Protein AF-A0A816D5M4-F1 (afdb_monomer_lite)

pLDDT: mean 79.9, std 9.94, range [45.81, 93.81]

Sequence (136 aa):
MKHNLTHGAAIGGGFAVNSLVGMTTLAGIVIHEIPHEMGDFAILLKSGFNRWEATKAQLITGLGGVLGAVMALYYSSSSHSTLWVLPFTSGGFLYVALVKTVPDLLKENDLSHSFRQFIGIIGGLSIIYFIVLYIG

Organism: NCBI:txid433720

Secondary structure (DSSP, 8-state):
-HHHHHHHHHHHHHHHH-HHHHHHHHHHHHHHHHHHHHHHHHHHHHTT--HHHHHHHHHHHHHHHHHHHHHHHHHHHSSS-TTTHHHHHHHHHHHHIIIIIHHHHHT---HHHHHHHHHHHHHHHHHHHHHHHHH-

Radius of gyration: 17.87 Å; chains: 1; bounding box: 37×46×39 Å

InterPro domains:
  IPR003689 Zinc/iron permease [PF02535] (3-131)

Foldseek 3Di:
DVVLLLLLLQLLLLVLVPPVRNVVSVVVCCVVVVVVLVVQLVVCVVVPDDNVRSVVVSVVSNVSSPVSNCVNNVCSPPPVDNVVSVCVSVVVVVCCCVVPVVVVLVPDPDPVVNVVVVVVVVVVVVVVVVCVVPVD

Structure (mmCIF, N/CA/C/O backbone):
data_AF-A0A816D5M4-F1
#
_entry.id   AF-A0A816D5M4-F1
#
loop_
_atom_site.group_PDB
_atom_site.id
_atom_site.type_symbol
_atom_site.label_atom_id
_atom_site.label_alt_id
_atom_site.label_comp_id
_atom_site.label_asym_id
_atom_site.label_entity_id
_atom_site.label_seq_id
_atom_site.pdbx_PDB_ins_code
_atom_site.Cartn_x
_atom_site.Cartn_y
_atom_site.Cartn_z
_atom_site.occupancy
_atom_site.B_iso_or_equiv
_atom_site.auth_seq_id
_atom_site.auth_comp_id
_atom_site.auth_asym_id
_atom_site.auth_atom_id
_atom_site.pdbx_PDB_model_num
ATOM 1 N N . MET A 1 1 ? -2.028 7.817 7.536 1.00 46.53 1 MET A N 1
ATOM 2 C CA . MET A 1 1 ? -0.842 8.585 7.049 1.00 46.53 1 MET A CA 1
ATOM 3 C C . MET A 1 1 ? 0.320 7.702 6.579 1.00 46.53 1 MET A C 1
ATOM 5 O O . MET A 1 1 ? 0.717 7.857 5.433 1.00 46.53 1 MET A O 1
ATOM 9 N N . LYS A 1 2 ? 0.888 6.788 7.393 1.00 53.91 2 LYS A N 1
ATOM 10 C CA . LYS A 1 2 ? 2.018 5.933 6.939 1.00 53.91 2 LYS A CA 1
ATOM 11 C C . LYS A 1 2 ? 1.652 4.991 5.776 1.00 53.91 2 LYS A C 1
ATOM 13 O O . LYS A 1 2 ? 2.503 4.714 4.939 1.00 53.91 2 LYS A O 1
ATOM 18 N N . HIS A 1 3 ? 0.401 4.539 5.733 1.00 70.31 3 HIS A N 1
ATOM 19 C CA . HIS A 1 3 ? -0.138 3.590 4.750 1.00 70.31 3 HIS A CA 1
ATOM 20 C C . HIS A 1 3 ? -0.395 4.256 3.391 1.00 70.31 3 HIS A C 1
ATOM 22 O O . HIS A 1 3 ? 0.094 3.742 2.395 1.00 70.31 3 HIS A O 1
ATOM 28 N N . ASN A 1 4 ? -0.999 5.455 3.338 1.00 81.69 4 ASN A N 1
ATOM 29 C CA . ASN A 1 4 ? -1.236 6.157 2.065 1.00 81.69 4 ASN A CA 1
ATOM 30 C C . ASN A 1 4 ? 0.066 6.370 1.277 1.00 81.69 4 ASN A C 1
ATOM 32 O O . ASN A 1 4 ? 0.090 6.118 0.079 1.00 81.69 4 ASN A O 1
ATOM 36 N N . LEU A 1 5 ? 1.169 6.750 1.940 1.00 82.00 5 LEU A N 1
ATOM 37 C CA . LEU A 1 5 ? 2.484 6.903 1.295 1.00 82.00 5 LEU A CA 1
ATOM 38 C C . LEU A 1 5 ? 2.985 5.592 0.669 1.00 82.00 5 LEU A C 1
ATOM 40 O O . LEU A 1 5 ? 3.461 5.585 -0.464 1.00 82.00 5 LEU A O 1
ATOM 44 N N . THR A 1 6 ? 2.875 4.479 1.397 1.00 79.94 6 THR A N 1
ATOM 45 C CA . THR A 1 6 ? 3.321 3.165 0.908 1.00 79.94 6 THR A CA 1
ATOM 46 C C . THR A 1 6 ? 2.407 2.632 -0.193 1.00 79.94 6 THR A C 1
ATOM 48 O O . THR A 1 6 ? 2.904 2.068 -1.163 1.00 79.94 6 THR A O 1
ATOM 51 N N . HIS A 1 7 ? 1.099 2.880 -0.102 1.00 85.94 7 HIS A N 1
ATOM 52 C CA . HIS A 1 7 ? 0.125 2.591 -1.155 1.00 85.94 7 HIS A CA 1
ATOM 53 C C . HIS A 1 7 ? 0.451 3.360 -2.439 1.00 85.94 7 HIS A C 1
ATOM 55 O O . HIS A 1 7 ? 0.538 2.776 -3.516 1.00 85.94 7 HIS A O 1
ATOM 61 N N . GLY A 1 8 ? 0.738 4.654 -2.311 1.00 85.88 8 GLY A N 1
ATOM 62 C CA . GLY A 1 8 ? 1.217 5.496 -3.399 1.00 85.88 8 GLY A CA 1
ATOM 63 C C . GLY A 1 8 ? 2.473 4.954 -4.070 1.00 85.88 8 GLY A C 1
ATOM 64 O O . GLY A 1 8 ? 2.508 4.779 -5.286 1.00 85.88 8 GLY A O 1
ATOM 65 N N . ALA A 1 9 ? 3.496 4.635 -3.274 1.00 85.12 9 ALA A N 1
ATOM 66 C CA . ALA A 1 9 ? 4.747 4.074 -3.777 1.00 85.12 9 ALA A CA 1
ATOM 67 C C . ALA A 1 9 ? 4.551 2.715 -4.472 1.00 85.12 9 ALA A C 1
ATOM 69 O O . ALA A 1 9 ? 5.189 2.460 -5.491 1.00 85.12 9 ALA A O 1
ATOM 70 N N . ALA A 1 10 ? 3.641 1.869 -3.977 1.00 81.62 10 ALA A N 1
ATOM 71 C CA . ALA A 1 10 ? 3.292 0.602 -4.615 1.00 81.62 10 ALA A CA 1
ATOM 72 C C . ALA A 1 10 ? 2.620 0.812 -5.982 1.00 81.62 10 ALA A C 1
ATOM 74 O O . ALA A 1 10 ? 2.989 0.148 -6.947 1.00 81.62 10 ALA A O 1
ATOM 75 N N . ILE A 1 11 ? 1.693 1.772 -6.092 1.00 87.56 11 ILE A N 1
ATOM 76 C CA . ILE A 1 11 ? 1.050 2.134 -7.365 1.00 87.56 11 ILE A CA 1
ATOM 77 C C . ILE A 1 11 ? 2.093 2.667 -8.354 1.00 87.56 11 ILE A C 1
ATOM 79 O O . ILE A 1 11 ? 2.189 2.169 -9.475 1.00 87.56 11 ILE A O 1
ATOM 83 N N . GLY A 1 12 ? 2.906 3.643 -7.937 1.00 83.19 12 GLY A N 1
ATOM 84 C CA . GLY A 1 12 ? 3.953 4.225 -8.781 1.00 83.19 12 GLY A CA 1
ATOM 85 C C . GLY A 1 12 ? 5.008 3.199 -9.205 1.00 83.19 12 GLY A C 1
ATOM 86 O O . GLY A 1 12 ? 5.394 3.161 -10.369 1.00 83.19 12 GLY A O 1
ATOM 87 N N . GLY A 1 13 ? 5.406 2.304 -8.298 1.00 79.88 13 GLY A N 1
ATOM 88 C CA . GLY A 1 13 ? 6.288 1.177 -8.597 1.00 79.88 13 GLY A CA 1
ATOM 89 C C . GLY A 1 13 ? 5.658 0.171 -9.564 1.00 79.88 13 GLY A C 1
ATOM 90 O O . GLY A 1 13 ? 6.337 -0.322 -10.456 1.00 79.88 13 GLY A O 1
ATOM 91 N N . GLY A 1 14 ? 4.354 -0.092 -9.449 1.00 77.88 14 GLY A N 1
ATOM 92 C CA . GLY A 1 14 ? 3.629 -0.944 -10.390 1.00 77.88 14 GLY A CA 1
ATOM 93 C C . GLY A 1 14 ? 3.623 -0.368 -11.807 1.00 77.88 14 GLY A C 1
ATOM 94 O O . GLY A 1 14 ? 3.953 -1.080 -12.752 1.00 77.88 14 GLY A O 1
ATOM 95 N N . PHE A 1 15 ? 3.331 0.929 -11.952 1.00 79.88 15 PHE A N 1
ATOM 96 C CA . PHE A 1 15 ? 3.371 1.623 -13.248 1.00 79.88 15 PHE A CA 1
ATOM 97 C C . PHE A 1 15 ? 4.786 1.758 -13.825 1.00 79.88 15 PHE A C 1
ATOM 99 O O . PHE A 1 15 ? 4.935 1.769 -15.045 1.00 79.88 15 PHE A O 1
ATOM 106 N N . ALA A 1 16 ? 5.810 1.819 -12.972 1.00 75.94 16 ALA A N 1
ATOM 107 C CA . ALA A 1 16 ? 7.211 1.758 -13.378 1.00 75.94 16 ALA A CA 1
ATOM 108 C C . ALA A 1 16 ? 7.615 0.390 -13.962 1.00 75.94 16 ALA A C 1
ATOM 110 O O . ALA A 1 16 ? 8.532 0.322 -14.776 1.00 75.94 16 ALA A O 1
ATOM 111 N N . VAL A 1 17 ? 6.939 -0.696 -13.565 1.00 68.88 17 VAL A N 1
ATOM 112 C CA . VAL A 1 17 ? 7.169 -2.043 -14.112 1.00 68.88 17 VAL A CA 1
ATOM 113 C C . VAL A 1 17 ? 6.420 -2.227 -15.430 1.00 68.88 17 VAL A C 1
ATOM 115 O O . VAL A 1 17 ? 7.046 -2.464 -16.459 1.00 68.88 17 VAL A O 1
ATOM 118 N N . ASN A 1 18 ? 5.085 -2.134 -15.412 1.00 65.06 18 ASN A N 1
ATOM 119 C CA . ASN A 1 18 ? 4.249 -2.079 -16.614 1.00 65.06 18 ASN A CA 1
ATOM 120 C C . ASN A 1 18 ? 2.831 -1.574 -16.278 1.00 65.06 18 ASN A C 1
ATOM 122 O O . ASN A 1 18 ? 2.383 -1.601 -15.129 1.00 65.06 18 ASN A O 1
ATOM 126 N N . SER A 1 19 ? 2.079 -1.149 -17.297 1.00 75.38 19 SER A N 1
ATOM 127 C CA . SER A 1 19 ? 0.736 -0.587 -17.104 1.00 75.38 19 SER A CA 1
ATOM 128 C C . SER A 1 19 ? -0.272 -1.572 -16.505 1.00 75.38 19 SER A C 1
ATOM 130 O O . SER A 1 19 ? -1.173 -1.139 -15.792 1.00 75.38 19 SER A O 1
ATOM 132 N N . LEU A 1 20 ? -0.130 -2.878 -16.756 1.00 72.38 20 LEU A N 1
ATOM 133 C CA . LEU A 1 20 ? -1.035 -3.896 -16.221 1.00 72.38 20 LEU A CA 1
ATOM 134 C C . LEU A 1 20 ? -0.855 -4.053 -14.704 1.00 72.38 20 LEU A C 1
ATOM 136 O O . LEU A 1 20 ? -1.837 -4.007 -13.972 1.00 72.38 20 LEU A O 1
ATOM 140 N N . VAL A 1 21 ? 0.390 -4.162 -14.231 1.00 71.50 21 VAL A N 1
ATOM 141 C CA . VAL A 1 21 ? 0.760 -4.268 -12.810 1.00 71.50 21 VAL A CA 1
ATOM 142 C C . VAL A 1 21 ? 0.406 -2.984 -12.062 1.00 71.50 21 VAL A C 1
ATOM 144 O O . VAL A 1 21 ? -0.120 -3.042 -10.950 1.00 71.50 21 VAL A O 1
ATOM 147 N N . GLY A 1 22 ? 0.635 -1.818 -12.671 1.00 80.19 22 GLY A N 1
ATOM 148 C CA . GLY A 1 22 ? 0.187 -0.537 -12.121 1.00 80.19 22 GLY A CA 1
ATOM 149 C C . GLY A 1 22 ? -1.331 -0.485 -11.934 1.00 80.19 22 GLY A C 1
ATOM 150 O O . GLY A 1 22 ? -1.810 -0.137 -10.853 1.00 80.19 22 GLY A O 1
ATOM 151 N N . MET A 1 23 ? -2.094 -0.902 -12.950 1.00 82.38 23 MET A N 1
ATOM 152 C CA . MET A 1 23 ? -3.558 -0.874 -12.916 1.00 82.38 23 MET A CA 1
ATOM 153 C C . MET A 1 23 ? -4.149 -1.878 -11.918 1.00 82.38 23 MET A C 1
ATOM 155 O O . MET A 1 23 ? -5.082 -1.539 -11.190 1.00 82.38 23 MET A O 1
ATOM 159 N N . THR A 1 24 ? -3.608 -3.098 -11.839 1.00 75.50 24 THR A N 1
ATOM 160 C CA . THR A 1 24 ? -4.071 -4.102 -10.867 1.00 75.50 24 THR A CA 1
ATOM 161 C C . THR A 1 24 ? -3.743 -3.689 -9.433 1.00 75.50 24 THR A C 1
ATOM 163 O O . THR A 1 24 ? -4.586 -3.845 -8.551 1.00 75.50 24 THR A O 1
ATOM 166 N N . THR A 1 25 ? -2.564 -3.102 -9.200 1.00 81.25 25 THR A N 1
ATOM 167 C CA . THR A 1 25 ? -2.154 -2.587 -7.882 1.00 81.25 25 THR A CA 1
ATOM 168 C C . THR A 1 25 ? -3.035 -1.417 -7.446 1.00 81.25 25 THR A C 1
ATOM 170 O O . THR A 1 25 ? -3.513 -1.399 -6.313 1.00 81.25 25 THR A O 1
ATOM 173 N N . LEU A 1 26 ? -3.316 -0.476 -8.356 1.00 87.00 26 LEU A N 1
ATOM 174 C CA . LEU A 1 26 ? -4.260 0.619 -8.128 1.00 87.00 26 LEU A CA 1
ATOM 175 C C . LEU A 1 26 ? -5.643 0.082 -7.747 1.00 87.00 26 LEU A C 1
ATOM 177 O O . LEU A 1 26 ? -6.187 0.480 -6.721 1.00 87.00 26 LEU A O 1
ATOM 181 N N . ALA A 1 27 ? -6.195 -0.839 -8.541 1.00 84.69 27 ALA A N 1
ATOM 182 C CA . ALA A 1 27 ? -7.515 -1.406 -8.287 1.00 84.69 27 ALA A CA 1
ATOM 183 C C . ALA A 1 27 ? -7.576 -2.126 -6.931 1.00 84.69 27 ALA A C 1
ATOM 185 O O . ALA A 1 27 ? -8.499 -1.896 -6.151 1.00 84.69 27 ALA A O 1
ATOM 186 N N . GLY A 1 28 ? -6.572 -2.952 -6.623 1.00 83.94 28 GLY A N 1
ATOM 187 C CA . GLY A 1 28 ? -6.499 -3.688 -5.363 1.00 83.94 28 GLY A CA 1
ATOM 188 C C . GLY A 1 28 ? -6.444 -2.774 -4.139 1.00 83.94 28 GLY A C 1
ATOM 189 O O . GLY A 1 28 ? -7.125 -3.046 -3.151 1.00 83.94 28 GLY A O 1
ATOM 190 N N . ILE A 1 29 ? -5.683 -1.679 -4.219 1.00 86.88 29 ILE A N 1
ATOM 191 C CA . ILE A 1 29 ? -5.580 -0.681 -3.148 1.00 86.88 29 ILE A CA 1
ATOM 192 C C . ILE A 1 29 ? -6.880 0.106 -3.008 1.00 86.88 29 ILE A C 1
ATOM 194 O O . ILE A 1 29 ? -7.424 0.189 -1.913 1.00 86.88 29 ILE A O 1
ATOM 198 N N . VAL A 1 30 ? -7.434 0.625 -4.106 1.00 87.69 30 VAL A N 1
ATOM 199 C CA . VAL A 1 30 ? -8.684 1.405 -4.085 1.00 87.69 30 VAL A CA 1
ATOM 200 C C . VAL A 1 30 ? -9.823 0.622 -3.424 1.00 87.69 30 VAL A C 1
ATOM 202 O O . VAL A 1 30 ? -10.569 1.184 -2.623 1.00 87.69 30 VAL A O 1
ATOM 205 N N . ILE A 1 31 ? -9.931 -0.680 -3.705 1.00 87.56 31 ILE A N 1
ATOM 206 C CA . ILE A 1 31 ? -10.992 -1.537 -3.156 1.00 87.56 31 ILE A CA 1
ATOM 207 C C . ILE A 1 31 ? -10.948 -1.621 -1.625 1.00 87.56 31 ILE A C 1
ATOM 209 O O . ILE A 1 31 ? -12.008 -1.621 -1.001 1.00 87.56 31 ILE A O 1
ATOM 213 N N . HIS A 1 32 ? -9.767 -1.697 -1.007 1.00 84.94 32 HIS A N 1
ATOM 214 C CA . HIS A 1 32 ? -9.666 -1.792 0.454 1.00 84.94 32 HIS A CA 1
ATOM 215 C C . HIS A 1 32 ? -9.452 -0.443 1.149 1.00 84.94 32 HIS A C 1
ATOM 217 O O . HIS A 1 32 ? -9.753 -0.327 2.337 1.00 84.94 32 HIS A O 1
ATOM 223 N N . GLU A 1 33 ? -8.997 0.579 0.424 1.00 83.44 33 GLU A N 1
ATOM 224 C CA . GLU A 1 33 ? -8.747 1.912 0.974 1.00 83.44 33 GLU A CA 1
ATOM 225 C C . GLU A 1 33 ? -10.032 2.749 1.054 1.00 83.44 33 GLU A C 1
ATOM 227 O O . GLU A 1 33 ? -10.222 3.455 2.039 1.00 83.44 33 GLU A O 1
ATOM 232 N N . ILE A 1 34 ? -10.969 2.618 0.097 1.00 85.06 34 ILE A N 1
ATOM 233 C CA . ILE A 1 34 ? -12.266 3.324 0.161 1.00 85.06 34 ILE A CA 1
ATOM 2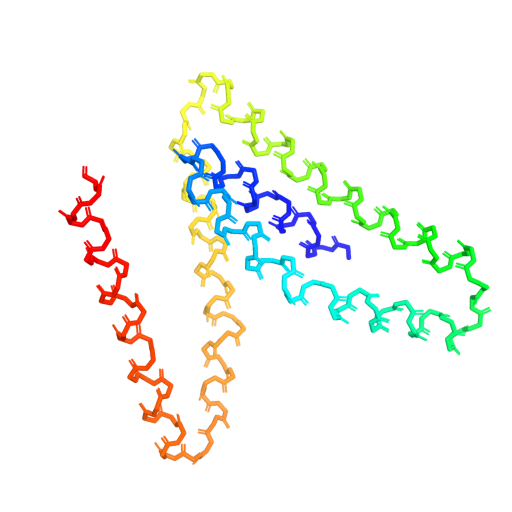34 C C . ILE A 1 34 ? -13.020 2.999 1.469 1.00 85.06 34 ILE A C 1
ATOM 236 O O . ILE A 1 34 ? -13.406 3.934 2.174 1.00 85.06 34 ILE A O 1
ATOM 240 N N . PRO A 1 35 ? -13.223 1.719 1.855 1.00 85.56 35 PRO A N 1
ATOM 241 C CA . PRO A 1 35 ? -13.868 1.386 3.123 1.00 85.56 35 PRO A CA 1
ATOM 242 C C . PRO A 1 35 ? -13.090 1.905 4.336 1.00 85.56 35 PRO A C 1
ATOM 244 O O . PRO A 1 35 ? -13.701 2.373 5.299 1.00 85.56 35 PRO A O 1
ATOM 247 N N . HIS A 1 36 ? -11.755 1.836 4.287 1.00 85.88 36 HIS A N 1
ATOM 248 C CA . HIS A 1 36 ? -10.894 2.279 5.381 1.00 85.88 36 HIS A CA 1
ATOM 249 C C . HIS A 1 36 ? -11.002 3.794 5.598 1.00 85.88 36 HIS A C 1
ATOM 251 O O . HIS A 1 36 ? -11.238 4.241 6.719 1.00 85.88 36 HIS A O 1
ATOM 257 N N . GLU A 1 37 ? -10.919 4.594 4.532 1.00 84.25 37 GLU A N 1
ATOM 258 C CA . GLU A 1 37 ? -11.020 6.053 4.614 1.00 84.25 37 GLU A CA 1
ATOM 259 C C . GLU A 1 37 ? -12.428 6.522 4.994 1.00 84.25 37 GLU A C 1
ATOM 261 O O . GLU A 1 37 ? -12.563 7.496 5.736 1.00 84.25 37 GLU A O 1
ATOM 266 N N . MET A 1 38 ? -13.482 5.818 4.563 1.00 85.56 38 MET A N 1
ATOM 267 C CA . MET A 1 38 ? -14.843 6.092 5.042 1.00 85.56 38 MET A CA 1
ATOM 268 C C . MET A 1 38 ? -15.000 5.792 6.540 1.00 85.56 38 MET A C 1
ATOM 270 O O . MET A 1 38 ? -15.686 6.537 7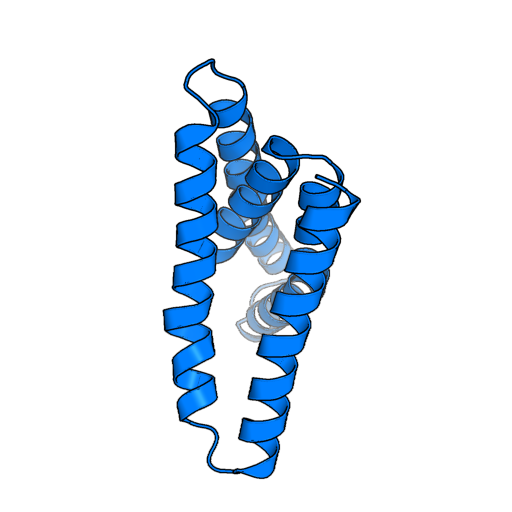.244 1.00 85.56 38 MET A O 1
ATOM 274 N N . GLY A 1 39 ? -14.350 4.738 7.041 1.00 87.94 39 GLY A N 1
ATOM 275 C CA . GLY A 1 39 ? -14.295 4.417 8.468 1.00 87.94 39 GLY A CA 1
ATOM 276 C C . GLY A 1 39 ? -13.575 5.495 9.279 1.00 87.94 39 GLY A C 1
ATOM 277 O O . GLY A 1 39 ? -14.116 5.989 10.269 1.00 87.94 39 GLY A O 1
ATOM 278 N N . ASP A 1 40 ? -12.403 5.928 8.820 1.00 86.81 40 ASP A N 1
ATOM 279 C CA . ASP A 1 40 ? -11.625 6.998 9.451 1.00 86.81 40 ASP A CA 1
ATOM 280 C C . ASP A 1 40 ? -12.383 8.335 9.450 1.00 86.81 40 ASP A C 1
ATOM 282 O O . ASP A 1 40 ? -12.425 9.036 10.463 1.00 86.81 40 ASP A O 1
ATOM 286 N N . PHE A 1 41 ? -13.064 8.665 8.350 1.00 87.31 41 PHE A N 1
ATOM 287 C CA . PHE A 1 41 ? -13.921 9.846 8.266 1.00 87.31 41 PHE A CA 1
ATOM 288 C C . PHE A 1 41 ? -15.067 9.795 9.288 1.00 87.31 41 PHE A C 1
ATOM 290 O O . PHE A 1 41 ? -15.354 10.790 9.959 1.00 87.31 41 PHE A O 1
ATOM 297 N N . ALA A 1 42 ? -15.698 8.629 9.465 1.00 87.94 42 ALA A N 1
ATOM 298 C CA . ALA A 1 42 ? -16.738 8.433 10.472 1.00 87.94 42 ALA A CA 1
ATOM 299 C C . ALA A 1 42 ? -16.195 8.555 11.908 1.00 87.94 42 ALA A C 1
ATOM 301 O O . ALA A 1 42 ? -16.866 9.127 12.772 1.00 87.94 42 ALA A O 1
ATOM 302 N N . ILE A 1 43 ? -14.975 8.072 12.167 1.00 89.94 43 ILE A N 1
ATOM 303 C CA . ILE A 1 43 ? -14.292 8.235 13.458 1.00 89.94 43 ILE A CA 1
ATOM 304 C C . ILE A 1 43 ? -14.013 9.717 13.732 1.00 89.94 43 ILE A C 1
ATOM 306 O O . ILE A 1 43 ? -14.312 10.190 14.830 1.00 89.94 43 ILE A O 1
ATOM 310 N N . LEU A 1 44 ? -13.521 10.466 12.739 1.00 87.38 44 LEU A N 1
ATOM 311 C CA . LEU A 1 44 ? -13.245 11.900 12.867 1.00 87.38 44 LEU A CA 1
ATOM 312 C C . LEU A 1 44 ? -14.513 12.686 13.217 1.00 87.38 44 LEU A C 1
ATOM 314 O O . LEU A 1 44 ? -14.519 13.443 14.191 1.00 87.38 44 LEU A O 1
ATOM 318 N N . LEU A 1 45 ? -15.619 12.430 12.512 1.00 90.44 45 LEU A N 1
ATOM 319 C CA . LEU A 1 45 ? -16.917 13.027 12.841 1.00 90.44 45 LEU A CA 1
ATOM 320 C C . LEU A 1 45 ? -17.366 12.686 14.269 1.00 90.44 45 LEU A C 1
ATOM 322 O O . LEU A 1 45 ? -17.842 13.558 14.996 1.00 90.44 45 LEU A O 1
ATOM 326 N N . LYS A 1 46 ? -17.185 11.431 14.699 1.00 89.56 46 LYS A N 1
ATOM 327 C CA . LYS A 1 46 ? -17.544 10.987 16.055 1.00 89.56 46 LYS A CA 1
ATOM 328 C C . LYS A 1 46 ? -16.653 11.610 17.136 1.00 89.56 46 LYS A C 1
ATOM 330 O O . LYS A 1 46 ? -17.109 11.794 18.260 1.00 89.56 46 LYS A O 1
ATOM 335 N N . SER A 1 47 ? -15.413 11.959 16.802 1.00 87.12 47 SER A N 1
ATOM 336 C CA . SER A 1 47 ? -14.467 12.641 17.696 1.00 87.12 47 SER A CA 1
ATOM 337 C C . SER A 1 47 ? -14.681 14.158 17.812 1.00 87.12 47 SER A C 1
ATOM 339 O O . SER A 1 47 ? -13.923 14.825 18.509 1.00 87.12 47 SER A O 1
ATOM 341 N N . GLY A 1 48 ? -15.726 14.701 17.176 1.00 88.69 48 GLY A N 1
ATOM 342 C CA . GLY A 1 48 ? -16.123 16.106 17.300 1.00 88.69 48 GLY A CA 1
ATOM 343 C C . GLY A 1 48 ? -15.630 17.018 16.175 1.00 88.69 48 GLY A C 1
ATOM 344 O O . GLY A 1 48 ? -15.876 18.220 16.233 1.00 88.69 48 GLY A O 1
ATOM 345 N N . PHE A 1 49 ? -14.976 16.472 15.144 1.00 89.25 49 PHE A N 1
ATOM 346 C CA . PHE A 1 49 ? -14.581 17.243 13.965 1.00 89.25 49 PHE A CA 1
ATOM 347 C C . PHE A 1 49 ? -15.811 17.562 13.113 1.00 89.25 49 PHE A C 1
ATOM 349 O O . PHE A 1 49 ? -16.701 16.726 12.928 1.00 89.25 49 PHE A O 1
ATOM 356 N N . ASN A 1 50 ? -15.849 18.758 12.529 1.00 90.31 50 ASN A N 1
ATOM 357 C CA . ASN A 1 50 ? -16.858 19.079 11.529 1.00 90.31 50 ASN A CA 1
ATOM 358 C C . ASN A 1 50 ? -16.533 18.399 10.180 1.00 90.31 50 ASN A C 1
ATOM 360 O O . ASN A 1 50 ? -15.410 17.960 9.920 1.00 90.31 50 ASN A O 1
ATOM 364 N N . ARG A 1 51 ? -17.525 18.318 9.282 1.00 87.88 51 ARG A N 1
ATOM 365 C CA . ARG A 1 51 ? -17.386 17.629 7.980 1.00 87.88 51 ARG A CA 1
ATOM 366 C C . ARG A 1 51 ? -16.220 18.159 7.141 1.00 87.88 51 ARG A C 1
ATOM 368 O O . ARG A 1 51 ? -15.578 17.389 6.431 1.00 87.88 51 ARG A O 1
ATOM 375 N N . TRP A 1 52 ? -15.927 19.454 7.229 1.00 90.75 52 TRP A N 1
ATOM 376 C CA . TRP A 1 52 ? -14.847 20.085 6.475 1.00 90.75 52 TRP A CA 1
ATOM 377 C C . TRP A 1 52 ? -13.470 19.793 7.068 1.00 90.75 52 TRP A C 1
ATOM 379 O O . TRP A 1 52 ? -12.526 19.571 6.317 1.00 90.75 52 TRP A O 1
ATOM 389 N N . GLU A 1 53 ? -13.349 19.755 8.392 1.00 88.81 53 GLU A N 1
ATOM 390 C CA . GLU A 1 53 ? -12.114 19.394 9.092 1.00 88.81 53 GLU A CA 1
ATOM 391 C C . GLU A 1 53 ? -11.755 17.929 8.852 1.00 88.81 53 GLU A C 1
ATOM 393 O O . GLU A 1 53 ? -10.614 17.635 8.502 1.00 88.81 53 GLU A O 1
ATOM 398 N N . ALA A 1 54 ? -12.739 17.028 8.939 1.00 86.12 54 ALA A N 1
ATOM 399 C CA . ALA A 1 54 ? -12.548 15.613 8.636 1.00 86.12 54 ALA A CA 1
ATOM 400 C C . ALA A 1 54 ? -12.135 15.399 7.168 1.00 86.12 54 ALA A C 1
ATOM 402 O O . ALA A 1 54 ? -11.198 14.657 6.884 1.00 86.12 54 ALA A O 1
ATOM 403 N N . THR A 1 55 ? -12.765 16.119 6.231 1.00 86.12 55 THR A N 1
ATOM 404 C CA . THR A 1 55 ? -12.410 16.044 4.802 1.00 86.12 55 THR A CA 1
ATOM 405 C C . THR A 1 55 ? -10.994 16.566 4.545 1.00 86.12 55 THR A C 1
ATOM 407 O O . THR A 1 55 ? -10.236 15.957 3.794 1.00 86.12 55 THR A O 1
ATOM 410 N N . LYS A 1 56 ? -10.603 17.679 5.181 1.00 87.31 56 LYS A N 1
ATOM 411 C CA . LYS A 1 56 ? -9.247 18.238 5.062 1.00 87.31 56 LYS A CA 1
ATOM 412 C C . LYS A 1 56 ? -8.190 17.294 5.629 1.00 87.31 56 LYS A C 1
ATOM 414 O O . LYS A 1 56 ? -7.146 17.131 5.003 1.00 87.31 56 LYS A O 1
ATOM 419 N N . ALA A 1 57 ? -8.457 16.669 6.775 1.00 84.75 57 ALA A N 1
ATOM 420 C CA . ALA A 1 57 ? -7.557 15.685 7.368 1.00 84.75 57 ALA A CA 1
ATOM 421 C C . ALA A 1 57 ? -7.307 14.511 6.405 1.00 84.75 57 ALA A C 1
ATOM 423 O O . ALA A 1 57 ? -6.151 14.165 6.158 1.00 84.75 57 ALA A O 1
ATOM 424 N N . GLN A 1 58 ? -8.368 13.999 5.776 1.00 85.94 58 GLN A N 1
ATOM 425 C CA . GLN A 1 58 ? -8.276 12.897 4.815 1.00 85.94 58 GLN A CA 1
ATOM 426 C C . GLN A 1 58 ? -7.590 13.288 3.500 1.00 85.94 58 GLN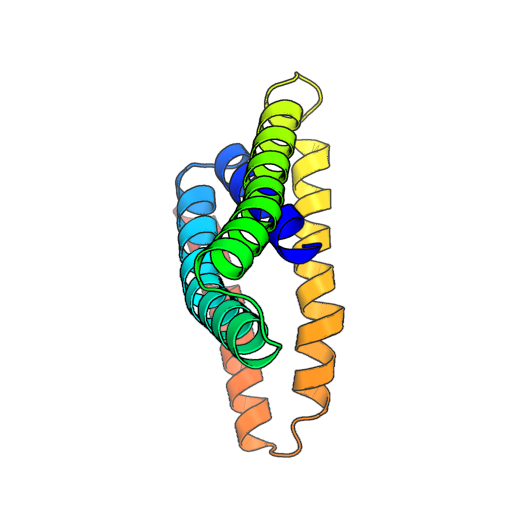 A C 1
ATOM 428 O O . GLN A 1 58 ? -6.803 12.523 2.944 1.00 85.94 58 GLN A O 1
ATOM 433 N N . LEU A 1 59 ? -7.799 14.518 3.029 1.00 84.25 59 LEU A N 1
ATOM 434 C CA . LEU A 1 59 ? -7.068 15.065 1.884 1.00 84.25 59 LEU A CA 1
ATOM 435 C C . LEU A 1 59 ? -5.563 15.166 2.156 1.00 84.25 59 LEU A C 1
ATOM 437 O O . LEU A 1 59 ? -4.761 14.780 1.308 1.00 84.25 59 LEU A O 1
ATOM 441 N N . ILE A 1 60 ? -5.166 15.642 3.340 1.00 85.69 60 ILE A N 1
ATOM 442 C CA . ILE A 1 60 ? -3.751 15.747 3.726 1.00 85.69 60 ILE A CA 1
ATOM 443 C C . ILE A 1 60 ? -3.097 14.362 3.766 1.00 85.69 60 ILE A C 1
ATOM 445 O O . ILE A 1 60 ? -1.962 14.204 3.314 1.00 85.69 60 ILE A O 1
ATOM 449 N N . THR A 1 61 ? -3.801 13.336 4.251 1.00 81.44 61 THR A N 1
ATOM 450 C CA . THR A 1 61 ? -3.278 11.964 4.218 1.00 81.44 61 THR A CA 1
ATOM 451 C C . THR A 1 61 ? -3.220 11.395 2.802 1.00 81.44 61 THR A C 1
ATOM 453 O O . THR A 1 61 ? -2.233 10.737 2.467 1.00 81.44 61 THR A O 1
ATOM 456 N N . GLY A 1 62 ? -4.202 11.706 1.950 1.00 80.12 62 GLY A N 1
ATOM 457 C CA . GLY A 1 62 ? -4.232 11.323 0.535 1.00 80.12 62 GLY A CA 1
ATOM 458 C C . GLY A 1 62 ? -3.072 11.908 -0.280 1.00 80.12 62 GLY A C 1
ATOM 459 O O . GLY A 1 62 ? -2.482 11.207 -1.105 1.00 80.12 62 GLY A O 1
ATOM 460 N N . LEU A 1 63 ? -2.648 13.144 0.016 1.00 85.25 63 LEU A N 1
ATOM 461 C CA . LEU A 1 63 ? -1.453 13.755 -0.586 1.00 85.25 63 LEU A CA 1
ATOM 462 C C . LEU A 1 63 ? -0.180 12.941 -0.321 1.00 85.25 63 LEU A C 1
ATOM 464 O O . LEU A 1 63 ? 0.700 12.887 -1.178 1.00 85.25 63 LEU A O 1
ATOM 468 N N . GLY A 1 64 ? -0.099 12.255 0.823 1.00 84.00 64 GLY A N 1
ATOM 469 C CA . GLY A 1 64 ? 0.985 11.317 1.107 1.00 84.00 64 GLY A CA 1
ATOM 470 C C . GLY A 1 64 ? 1.073 10.196 0.068 1.00 84.00 64 GLY A C 1
ATOM 471 O O . GLY A 1 64 ? 2.170 9.846 -0.358 1.00 84.00 64 GLY A O 1
ATOM 472 N N . GLY A 1 65 ? -0.062 9.679 -0.408 1.00 84.19 65 GLY A N 1
ATOM 473 C CA . GLY A 1 65 ? -0.083 8.672 -1.471 1.00 84.19 65 GLY A CA 1
ATOM 474 C C . GLY A 1 65 ? 0.316 9.218 -2.835 1.00 84.19 65 GLY A C 1
ATOM 475 O O . GLY A 1 65 ? 1.099 8.590 -3.543 1.00 84.19 65 GLY A O 1
ATOM 476 N N . VAL A 1 66 ? -0.111 10.432 -3.177 1.00 85.62 66 VAL A N 1
ATOM 477 C CA . VAL A 1 66 ? 0.347 11.086 -4.413 1.00 85.62 66 VAL A CA 1
ATOM 478 C C . VAL A 1 66 ? 1.866 11.286 -4.386 1.00 85.62 66 VAL A C 1
ATOM 480 O O . VAL A 1 66 ? 2.548 10.941 -5.349 1.00 85.62 66 VAL A O 1
ATOM 483 N N . LEU A 1 67 ? 2.415 11.761 -3.264 1.00 86.44 67 LEU A N 1
ATOM 484 C CA . LEU A 1 67 ? 3.860 11.919 -3.082 1.00 86.44 67 LEU A CA 1
ATOM 485 C C . LEU A 1 67 ? 4.607 10.586 -3.200 1.00 86.44 67 LEU A C 1
ATOM 487 O O . LEU A 1 67 ? 5.614 10.522 -3.900 1.00 86.44 67 LEU A O 1
ATOM 491 N N . GLY A 1 68 ? 4.103 9.515 -2.582 1.00 83.75 68 GLY A N 1
ATOM 492 C CA . GLY A 1 68 ? 4.692 8.179 -2.702 1.00 83.75 68 GLY A CA 1
ATOM 493 C C . GLY A 1 68 ? 4.751 7.685 -4.152 1.00 83.75 68 GLY A C 1
ATOM 494 O O . GLY A 1 68 ? 5.786 7.180 -4.587 1.00 83.75 68 GLY A O 1
ATOM 495 N N . ALA A 1 69 ? 3.676 7.887 -4.923 1.00 84.06 69 ALA A N 1
ATOM 496 C CA . ALA A 1 69 ? 3.610 7.492 -6.331 1.00 84.06 69 ALA A CA 1
ATOM 497 C C . ALA A 1 69 ? 4.569 8.304 -7.210 1.00 84.06 69 ALA A C 1
ATOM 499 O O . ALA A 1 69 ? 5.298 7.735 -8.023 1.00 84.06 69 ALA A O 1
ATOM 500 N N . VAL A 1 70 ? 4.611 9.626 -7.012 1.00 85.75 70 VAL A N 1
ATOM 501 C CA . VAL A 1 70 ? 5.520 10.525 -7.735 1.00 85.75 70 VAL A CA 1
ATOM 502 C C . VAL A 1 70 ? 6.975 10.188 -7.426 1.00 85.75 70 VAL A C 1
ATOM 504 O O . VAL A 1 70 ? 7.774 10.103 -8.352 1.00 85.75 70 VAL A O 1
ATOM 507 N N . MET A 1 71 ? 7.324 9.938 -6.159 1.00 83.25 71 MET A N 1
ATOM 508 C CA . MET A 1 71 ? 8.679 9.518 -5.795 1.00 83.25 71 MET A CA 1
ATOM 509 C C . MET A 1 71 ? 9.050 8.205 -6.492 1.00 83.25 71 MET A C 1
ATOM 511 O O . MET A 1 71 ? 10.104 8.136 -7.118 1.00 83.25 71 MET A O 1
ATOM 515 N N . ALA A 1 72 ? 8.181 7.191 -6.462 1.00 80.94 72 ALA A N 1
ATOM 516 C CA . ALA A 1 72 ? 8.449 5.908 -7.114 1.00 80.94 72 ALA A CA 1
ATOM 517 C C . ALA A 1 72 ? 8.668 6.042 -8.636 1.00 80.94 72 ALA A C 1
ATOM 519 O O . ALA A 1 72 ? 9.613 5.467 -9.177 1.00 80.94 72 ALA A O 1
ATOM 520 N N . LEU A 1 73 ? 7.851 6.850 -9.321 1.00 77.69 73 LEU A N 1
ATOM 521 C CA . LEU A 1 73 ? 7.988 7.108 -10.760 1.00 77.69 73 LEU A CA 1
ATOM 522 C C . LEU A 1 73 ? 9.222 7.956 -11.099 1.00 77.69 73 LEU A C 1
ATOM 524 O O . LEU A 1 73 ? 9.892 7.702 -12.102 1.00 77.69 73 LEU A O 1
ATOM 528 N N . TYR A 1 74 ? 9.543 8.942 -10.259 1.00 78.94 74 TYR A N 1
ATOM 529 C CA . TYR A 1 74 ? 10.718 9.795 -10.424 1.00 78.94 74 TYR A CA 1
ATOM 530 C C . TYR A 1 74 ? 12.013 8.986 -10.299 1.00 78.94 74 TYR A C 1
ATOM 532 O O . TYR A 1 74 ? 12.859 9.042 -11.192 1.00 78.94 74 TYR A O 1
ATOM 540 N N . TYR A 1 75 ? 12.131 8.165 -9.249 1.00 71.00 75 TYR A N 1
ATOM 541 C CA . TYR A 1 75 ? 13.277 7.270 -9.070 1.00 71.00 75 TYR A CA 1
ATOM 542 C C . TYR A 1 75 ? 13.376 6.218 -10.179 1.00 71.00 75 TYR A C 1
ATOM 544 O O . TYR A 1 75 ? 14.482 5.863 -10.568 1.00 71.00 75 TYR A O 1
ATOM 552 N N . SER A 1 76 ? 12.248 5.774 -10.741 1.00 65.25 76 SER A N 1
ATOM 553 C CA . SER A 1 76 ? 12.246 4.871 -11.896 1.00 65.25 76 SER A CA 1
ATOM 554 C C . SER A 1 76 ? 12.658 5.535 -13.218 1.00 65.25 76 SER A C 1
ATOM 556 O O . SER A 1 76 ? 13.127 4.832 -14.109 1.00 65.25 76 SER A O 1
ATOM 558 N N . SER A 1 77 ? 12.440 6.845 -13.387 1.00 62.84 77 SER A N 1
ATOM 559 C CA . SER A 1 77 ? 12.723 7.567 -14.643 1.00 62.84 77 SER A CA 1
ATOM 560 C C . SER A 1 77 ? 14.140 8.132 -14.702 1.00 62.84 77 SER A C 1
ATOM 562 O O . SER A 1 77 ? 14.707 8.281 -15.783 1.00 62.84 77 SER A O 1
ATOM 564 N N . SER A 1 78 ? 14.733 8.455 -13.551 1.00 57.88 78 SER A N 1
ATOM 565 C CA . SER A 1 78 ? 16.161 8.750 -13.477 1.00 57.88 78 SER A CA 1
ATOM 566 C C . SER A 1 78 ? 16.929 7.466 -13.767 1.00 57.88 78 SER A C 1
ATOM 568 O O . SER A 1 78 ? 16.657 6.458 -13.129 1.00 57.88 78 SER A O 1
ATOM 570 N N . SER A 1 79 ? 17.898 7.491 -14.682 1.00 53.81 79 SER A N 1
ATOM 571 C CA . SER A 1 79 ? 18.693 6.350 -15.181 1.00 53.81 79 SER A CA 1
ATOM 572 C C . SER A 1 79 ? 19.430 5.501 -14.118 1.00 53.81 79 SER A C 1
ATOM 574 O O . SER A 1 79 ? 20.207 4.611 -14.456 1.00 53.81 79 SER A O 1
ATOM 576 N N . HIS A 1 80 ? 19.174 5.739 -12.832 1.00 50.09 80 HIS A N 1
ATOM 577 C CA . HIS A 1 80 ? 19.443 4.859 -11.703 1.00 50.09 80 HIS A CA 1
ATOM 578 C C . HIS A 1 80 ? 18.398 3.744 -11.640 1.00 50.09 80 HIS A C 1
ATOM 580 O O . HIS A 1 80 ? 17.564 3.695 -10.747 1.00 50.09 80 HIS A O 1
ATOM 586 N N . SER A 1 81 ? 18.499 2.854 -12.623 1.00 51.56 81 SER A N 1
ATOM 587 C CA . SER A 1 81 ? 18.105 1.453 -12.580 1.00 51.56 81 SER A CA 1
ATOM 588 C C . SER A 1 81 ? 16.873 1.112 -11.723 1.00 51.56 81 SER A C 1
ATOM 590 O O . SER A 1 81 ? 16.928 1.029 -10.493 1.00 51.56 81 SER A O 1
ATOM 592 N N . THR A 1 82 ? 15.798 0.728 -12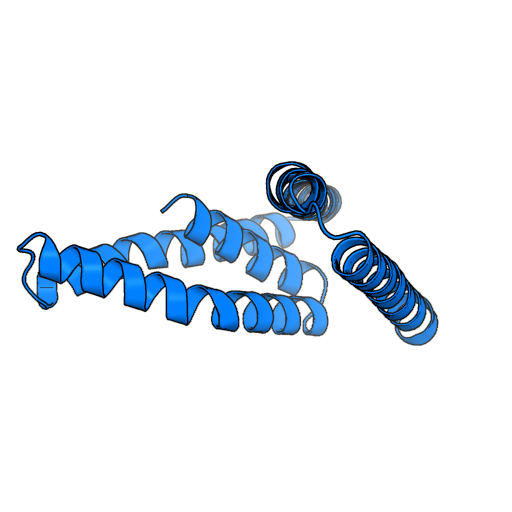.409 1.00 53.53 82 THR A N 1
ATOM 593 C CA . THR A 1 82 ? 14.631 -0.029 -11.914 1.00 53.53 82 THR A CA 1
ATOM 594 C C . THR A 1 82 ? 14.987 -1.173 -10.938 1.00 53.53 82 THR A C 1
ATOM 596 O O . THR A 1 82 ? 14.126 -1.636 -10.190 1.00 53.53 82 THR A O 1
ATOM 599 N N . LEU A 1 83 ? 16.265 -1.579 -10.890 1.00 56.84 83 LEU A N 1
ATOM 600 C CA . LEU A 1 83 ? 16.897 -2.477 -9.923 1.00 56.84 83 LEU A CA 1
ATOM 601 C C . LEU A 1 83 ? 16.696 -2.140 -8.440 1.00 56.84 83 LEU A C 1
ATOM 603 O O . LEU A 1 83 ? 16.785 -3.073 -7.657 1.00 56.84 83 LEU A O 1
ATOM 607 N N . TRP A 1 84 ? 16.452 -0.893 -8.015 1.00 63.16 84 TRP A N 1
ATOM 608 C CA . TRP A 1 84 ? 16.235 -0.596 -6.578 1.00 63.16 84 TRP A CA 1
ATOM 609 C C . TRP A 1 84 ? 14.757 -0.523 -6.191 1.00 63.16 84 TRP A C 1
ATOM 611 O O . TRP A 1 84 ? 14.377 -0.935 -5.095 1.00 63.16 84 TRP A O 1
ATOM 621 N N . VAL A 1 85 ? 13.907 -0.051 -7.105 1.00 65.50 85 VAL A N 1
ATOM 622 C CA . VAL A 1 85 ? 12.460 0.067 -6.875 1.00 65.50 85 VAL A CA 1
ATOM 623 C C . VAL A 1 85 ? 11.818 -1.318 -6.779 1.00 65.50 85 VAL A C 1
ATOM 625 O O . VAL A 1 85 ? 11.014 -1.556 -5.884 1.00 65.50 85 VAL A O 1
ATOM 628 N N . LEU A 1 86 ? 12.226 -2.260 -7.634 1.00 64.25 86 LEU A N 1
ATOM 629 C CA . LEU A 1 86 ? 11.742 -3.644 -7.610 1.00 64.25 86 LEU A CA 1
ATOM 630 C C . LEU A 1 86 ? 11.974 -4.359 -6.262 1.00 64.25 86 LEU A C 1
ATOM 632 O O . LEU A 1 86 ? 10.993 -4.824 -5.679 1.00 64.25 86 LEU A O 1
ATOM 636 N N . PRO A 1 87 ? 13.202 -4.444 -5.712 1.00 71.50 87 PRO A N 1
ATOM 637 C CA . PRO A 1 87 ? 13.433 -5.077 -4.417 1.00 71.50 87 PRO A CA 1
ATOM 638 C C . PRO A 1 87 ? 12.845 -4.276 -3.254 1.00 71.50 87 PRO A C 1
ATOM 640 O O . PRO A 1 87 ? 12.406 -4.890 -2.285 1.00 71.50 87 PRO A O 1
ATOM 643 N N . PHE A 1 88 ? 12.763 -2.943 -3.336 1.00 72.31 88 PHE A N 1
ATOM 644 C CA . PHE A 1 88 ? 12.095 -2.148 -2.301 1.00 72.31 88 PHE A CA 1
ATOM 645 C C . PHE A 1 88 ? 10.588 -2.443 -2.247 1.00 72.31 88 PHE A C 1
ATOM 647 O O . PHE A 1 88 ? 10.050 -2.743 -1.181 1.00 72.31 88 PHE A O 1
ATOM 654 N N . THR A 1 89 ? 9.910 -2.440 -3.395 1.00 67.75 89 THR A N 1
ATOM 655 C CA . THR A 1 89 ? 8.474 -2.731 -3.488 1.00 67.75 89 THR A CA 1
ATOM 656 C C . THR A 1 89 ? 8.174 -4.200 -3.189 1.00 67.75 89 THR A C 1
ATOM 658 O O . THR A 1 89 ? 7.276 -4.493 -2.400 1.00 67.75 89 THR A O 1
ATOM 661 N N . SER A 1 90 ? 8.960 -5.136 -3.734 1.00 73.38 90 SER A N 1
ATOM 662 C CA . SER A 1 90 ? 8.843 -6.565 -3.413 1.00 73.38 90 SER A CA 1
ATOM 663 C C . SER A 1 90 ? 9.096 -6.829 -1.928 1.00 73.38 90 SER A C 1
ATOM 665 O O . SER A 1 90 ? 8.377 -7.619 -1.322 1.00 73.38 90 SER A O 1
ATOM 667 N N . GLY A 1 91 ? 10.082 -6.160 -1.325 1.00 75.50 91 GLY A N 1
ATOM 668 C CA . GLY A 1 91 ? 10.364 -6.236 0.107 1.00 75.50 91 GLY A CA 1
ATOM 669 C C . GLY A 1 91 ? 9.225 -5.671 0.955 1.00 75.50 91 GLY A C 1
ATOM 670 O O . GLY A 1 91 ? 8.872 -6.263 1.972 1.00 75.50 91 GLY A O 1
ATOM 671 N N . GLY A 1 92 ? 8.589 -4.584 0.509 1.00 72.31 92 GLY A N 1
ATOM 672 C CA . GLY A 1 92 ? 7.390 -4.025 1.135 1.00 72.31 92 GLY A CA 1
ATOM 673 C C . GLY A 1 92 ? 6.212 -5.004 1.139 1.00 72.31 92 GLY A C 1
ATOM 674 O O . GLY A 1 92 ? 5.608 -5.228 2.189 1.00 72.31 92 GLY A O 1
ATOM 675 N N . PHE A 1 93 ? 5.922 -5.651 0.005 1.00 76.75 93 PHE A N 1
ATOM 676 C CA . PHE A 1 93 ? 4.887 -6.689 -0.057 1.00 76.75 93 PHE A CA 1
ATOM 677 C C . PHE A 1 93 ? 5.232 -7.906 0.804 1.00 76.75 93 PHE A C 1
ATOM 679 O O . PHE A 1 93 ? 4.363 -8.417 1.513 1.00 76.75 93 PHE A O 1
ATOM 686 N N . LEU A 1 94 ? 6.500 -8.326 0.814 1.00 79.81 94 LEU A N 1
ATOM 687 C CA . LEU A 1 94 ? 6.966 -9.419 1.665 1.00 79.81 94 LEU A CA 1
ATOM 688 C C . LEU A 1 94 ? 6.806 -9.080 3.156 1.00 79.81 94 LEU A C 1
ATOM 690 O O . LEU A 1 94 ? 6.349 -9.915 3.930 1.00 79.81 94 LEU A O 1
ATOM 694 N N . TYR A 1 95 ? 7.125 -7.846 3.559 1.00 77.88 95 TYR A N 1
ATOM 695 C CA . TYR A 1 95 ? 6.947 -7.369 4.931 1.00 77.88 95 TYR A CA 1
ATOM 696 C C . TYR A 1 95 ? 5.477 -7.399 5.351 1.00 77.88 95 TYR A C 1
ATOM 698 O O . TYR A 1 95 ? 5.161 -7.896 6.430 1.00 77.88 95 TYR A O 1
ATOM 706 N N . VAL A 1 96 ? 4.564 -6.915 4.503 1.00 73.31 96 VAL A N 1
ATOM 707 C CA . VAL A 1 96 ? 3.122 -6.960 4.792 1.00 73.31 96 VAL A CA 1
ATOM 708 C C . VAL A 1 96 ? 2.645 -8.408 4.924 1.00 73.31 96 VAL A C 1
ATOM 710 O O . VAL A 1 96 ? 1.972 -8.733 5.903 1.00 73.31 96 VAL A O 1
ATOM 713 N N . ALA A 1 97 ? 3.051 -9.289 4.007 1.00 77.56 97 ALA A N 1
ATOM 714 C CA . ALA A 1 97 ? 2.704 -10.705 4.070 1.00 77.56 97 ALA A CA 1
ATOM 715 C C . ALA A 1 97 ? 3.218 -11.366 5.364 1.00 77.56 97 ALA A C 1
ATOM 717 O O . ALA A 1 97 ? 2.471 -12.067 6.041 1.00 77.56 97 ALA A O 1
ATOM 718 N N . LEU A 1 98 ? 4.466 -11.105 5.758 1.00 76.38 98 LEU A N 1
ATOM 719 C CA . LEU A 1 98 ? 5.089 -11.746 6.919 1.00 76.38 98 LEU A CA 1
ATOM 720 C C . LEU A 1 98 ? 4.667 -11.153 8.266 1.00 76.38 98 LEU A C 1
ATOM 722 O O . LEU A 1 98 ? 4.588 -11.885 9.244 1.00 76.38 98 LEU A O 1
ATOM 726 N N . VAL A 1 99 ? 4.427 -9.844 8.351 1.00 74.25 99 VAL A N 1
ATOM 727 C CA . VAL A 1 99 ? 4.171 -9.164 9.634 1.00 74.25 99 VAL A CA 1
ATOM 728 C C . VAL A 1 99 ? 2.685 -8.975 9.905 1.00 74.25 99 VAL A C 1
ATOM 730 O O . VAL A 1 99 ? 2.284 -8.955 11.066 1.00 74.25 99 VAL A O 1
ATOM 733 N N . LYS A 1 100 ? 1.853 -8.852 8.867 1.00 69.94 100 LYS A N 1
ATOM 734 C CA . LYS A 1 100 ? 0.396 -8.793 9.037 1.00 69.94 100 LYS A CA 1
ATOM 735 C C . LYS A 1 100 ? -0.263 -10.132 8.742 1.00 69.94 100 LYS A C 1
ATOM 737 O O . LYS A 1 100 ? -0.996 -10.635 9.581 1.00 69.94 100 LYS A O 1
ATOM 742 N N . THR A 1 101 ? -0.002 -10.720 7.576 1.00 78.75 101 THR A N 1
ATOM 743 C CA . THR A 1 101 ? -0.795 -11.867 7.109 1.00 78.75 101 THR A CA 1
ATOM 744 C C . THR A 1 101 ? -0.423 -13.174 7.809 1.00 78.75 101 THR A C 1
ATOM 746 O O . THR A 1 101 ? -1.317 -13.891 8.240 1.00 78.75 101 THR A O 1
ATOM 749 N N . VAL A 1 102 ? 0.867 -13.483 7.979 1.00 83.19 102 VAL A N 1
ATOM 750 C CA . VAL A 1 102 ? 1.311 -14.730 8.636 1.00 83.19 102 VAL A CA 1
ATOM 751 C C . VAL A 1 102 ? 0.870 -14.828 10.108 1.00 83.19 102 VAL A C 1
ATOM 753 O O . VAL A 1 102 ? 0.358 -15.883 10.481 1.00 83.19 102 VAL A O 1
ATOM 756 N N . PRO A 1 103 ? 0.992 -13.783 10.954 1.00 80.19 103 PRO A N 1
ATOM 757 C CA . PRO A 1 103 ? 0.538 -13.850 12.342 1.00 80.19 103 PRO A CA 1
ATOM 758 C C . PRO A 1 103 ? -0.972 -14.021 12.472 1.00 80.19 103 PRO A C 1
ATOM 760 O O . PRO A 1 103 ? -1.420 -14.684 13.402 1.00 80.19 103 PRO A O 1
ATOM 763 N N . ASP A 1 104 ? -1.753 -13.440 11.561 1.00 77.44 104 ASP A N 1
ATOM 764 C CA . ASP A 1 104 ? -3.205 -13.612 11.561 1.00 77.44 104 ASP A CA 1
ATOM 765 C C . ASP A 1 104 ? -3.611 -14.997 11.033 1.0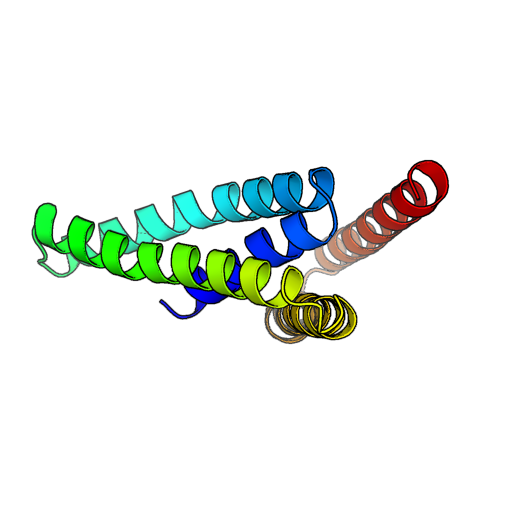0 77.44 104 ASP A C 1
ATOM 767 O O . ASP A 1 104 ? -4.524 -15.597 11.590 1.00 77.44 104 ASP A O 1
ATOM 771 N N . LEU A 1 105 ? -2.866 -15.566 10.075 1.00 80.69 105 LEU A N 1
ATOM 772 C CA . LEU A 1 105 ? -2.999 -16.975 9.673 1.00 80.69 105 LEU A CA 1
ATOM 773 C C . LEU A 1 105 ? -2.729 -17.928 10.849 1.00 80.69 105 LEU A C 1
ATOM 775 O O . LEU A 1 105 ? -3.454 -18.891 11.057 1.00 80.69 105 LEU A O 1
ATOM 779 N N . LEU A 1 106 ? -1.686 -17.651 11.635 1.00 79.69 106 LEU A N 1
ATOM 780 C CA . LEU A 1 106 ? -1.275 -18.474 12.780 1.00 79.69 106 LEU A CA 1
ATOM 781 C C . LEU A 1 106 ? -2.237 -18.391 13.974 1.00 79.69 106 LEU A C 1
ATOM 783 O O . LEU A 1 106 ? -2.208 -19.266 14.835 1.00 79.69 106 LEU A O 1
ATOM 787 N N . LYS A 1 107 ? -3.062 -17.342 14.053 1.00 81.44 107 LYS A N 1
ATOM 788 C CA . LYS A 1 107 ? -4.114 -17.207 15.074 1.00 81.44 107 LYS A CA 1
ATOM 789 C C . LYS A 1 107 ? -5.397 -17.950 14.702 1.00 81.44 107 LYS A C 1
ATOM 791 O O . LYS A 1 107 ? -6.283 -18.057 15.551 1.00 81.44 107 LYS A O 1
ATOM 796 N N . GLU A 1 108 ? -5.520 -18.427 13.464 1.00 79.19 108 GLU A N 1
ATOM 797 C CA . GLU A 1 108 ? -6.674 -19.197 13.016 1.00 79.19 108 GLU A CA 1
ATOM 798 C C . GLU A 1 108 ? -6.645 -20.587 13.662 1.00 79.19 108 GLU A C 1
ATOM 800 O O . GLU A 1 108 ? -5.773 -21.407 13.379 1.00 79.19 108 GLU A O 1
ATOM 805 N N . ASN A 1 109 ? -7.598 -20.851 14.556 1.00 77.56 109 ASN A N 1
ATOM 806 C CA . ASN A 1 109 ? -7.646 -22.103 15.316 1.00 77.56 109 ASN A CA 1
ATOM 807 C C . ASN A 1 109 ? -8.467 -23.191 14.605 1.00 77.56 109 ASN A C 1
ATOM 809 O O . ASN A 1 109 ? -8.423 -24.355 15.009 1.00 77.56 109 ASN A O 1
ATOM 813 N N . ASP A 1 110 ? -9.214 -22.833 13.555 1.00 86.06 110 ASP A N 1
ATOM 814 C CA . ASP A 1 110 ? -9.994 -23.783 12.769 1.00 86.06 110 ASP A CA 1
ATOM 815 C C . ASP A 1 110 ? -9.162 -24.356 11.608 1.00 86.06 110 ASP A C 1
ATOM 817 O O . ASP A 1 110 ? -8.769 -23.665 10.660 1.00 86.06 110 ASP A O 1
ATOM 821 N N . LEU A 1 111 ? -8.913 -25.666 11.672 1.00 80.38 111 LEU A N 1
ATOM 822 C CA . LEU A 1 111 ? -8.146 -26.419 10.677 1.00 80.38 111 LEU A CA 1
ATOM 823 C C . LEU A 1 111 ? -8.754 -26.344 9.267 1.00 80.38 111 LEU A C 1
ATOM 825 O O . LEU A 1 111 ? -8.012 -26.327 8.285 1.00 80.38 111 LEU A O 1
ATOM 829 N N . SER A 1 112 ? -10.082 -26.276 9.144 1.00 83.12 112 SER A N 1
ATOM 830 C CA . SER A 1 112 ? -10.775 -26.184 7.852 1.00 83.12 112 SER A CA 1
ATOM 831 C C . SER A 1 112 ? -10.537 -24.823 7.193 1.00 83.12 112 SER A C 1
ATOM 833 O O . SER A 1 112 ? -10.265 -24.733 5.989 1.00 83.12 112 SER A O 1
ATOM 835 N N . HIS A 1 113 ? -10.561 -23.755 7.995 1.00 82.31 113 HIS A N 1
ATOM 836 C CA . HIS A 1 113 ? -10.264 -22.402 7.534 1.00 82.31 113 HIS A CA 1
ATOM 837 C C . HIS A 1 113 ? -8.784 -22.232 7.178 1.00 82.31 113 HIS A C 1
ATOM 839 O O . HIS A 1 113 ? -8.485 -21.722 6.095 1.00 82.31 113 HIS A O 1
ATOM 845 N N . SER A 1 114 ? -7.872 -22.756 8.003 1.00 82.62 114 SER A N 1
ATOM 846 C CA . SER A 1 114 ? -6.435 -22.805 7.697 1.00 82.62 114 SER A CA 1
ATOM 847 C C . SER A 1 114 ? -6.146 -23.535 6.382 1.00 82.62 114 SER A C 1
ATOM 849 O O . SER A 1 114 ? -5.381 -23.051 5.546 1.00 82.62 114 SER A O 1
ATOM 851 N N . PHE A 1 115 ? -6.802 -24.673 6.137 1.00 84.62 115 PHE A N 1
ATOM 852 C CA . PHE A 1 115 ? -6.606 -25.437 4.905 1.00 84.62 115 PHE A CA 1
ATOM 853 C C . PHE A 1 115 ? -7.108 -24.682 3.664 1.00 84.62 115 PHE A C 1
ATOM 855 O O . PHE A 1 115 ? -6.431 -24.646 2.635 1.00 84.62 115 PHE A O 1
ATOM 862 N N . ARG A 1 116 ? -8.260 -24.003 3.764 1.00 82.50 116 ARG A N 1
ATOM 863 C CA . ARG A 1 116 ? -8.768 -23.121 2.698 1.00 82.50 116 ARG A CA 1
ATOM 864 C C . ARG A 1 116 ? -7.837 -21.945 2.415 1.00 82.50 116 ARG A C 1
ATOM 866 O O . ARG A 1 116 ? -7.616 -21.626 1.248 1.00 82.50 116 ARG A O 1
ATOM 873 N N . GLN A 1 117 ? -7.282 -21.318 3.450 1.00 85.50 117 GLN A N 1
ATOM 874 C CA . GLN A 1 117 ? -6.313 -20.230 3.301 1.00 85.50 117 GLN A CA 1
ATOM 875 C C . GLN A 1 117 ? -5.033 -20.718 2.611 1.00 85.50 117 GLN A C 1
ATOM 877 O O . GLN A 1 117 ? -4.542 -20.063 1.693 1.00 85.50 117 GLN A O 1
ATOM 882 N N . PHE A 1 118 ? -4.544 -21.905 2.975 1.00 87.12 118 PHE A N 1
ATOM 883 C CA . PHE A 1 118 ? -3.368 -22.514 2.356 1.00 87.12 118 PHE A CA 1
ATOM 884 C C . PHE A 1 118 ? -3.573 -22.811 0.863 1.00 87.12 118 PHE A C 1
ATOM 886 O O . PHE A 1 118 ? -2.737 -22.442 0.035 1.00 87.12 118 PHE A O 1
ATOM 893 N N . ILE A 1 119 ? -4.720 -23.395 0.495 1.00 91.12 119 ILE A N 1
ATOM 894 C CA . ILE A 1 119 ? -5.095 -23.598 -0.914 1.00 91.12 119 ILE A CA 1
ATOM 895 C C . ILE A 1 119 ? -5.190 -22.256 -1.648 1.00 91.12 119 ILE A C 1
ATOM 897 O O . ILE A 1 119 ? -4.731 -22.153 -2.784 1.00 91.12 119 ILE A O 1
ATOM 901 N N . GLY A 1 120 ? -5.743 -21.221 -1.009 1.00 89.38 120 GLY A N 1
ATOM 902 C CA . GLY A 1 120 ? -5.826 -19.876 -1.578 1.00 89.38 120 GLY A CA 1
ATOM 903 C C . GLY A 1 120 ? -4.454 -19.281 -1.911 1.00 89.38 120 GLY A C 1
ATOM 904 O O . GLY A 1 120 ? -4.272 -18.740 -3.002 1.00 89.38 120 GLY A O 1
ATOM 905 N N . ILE A 1 121 ? -3.470 -19.441 -1.020 1.00 89.81 121 ILE A N 1
ATOM 906 C CA . ILE A 1 121 ? -2.088 -18.983 -1.241 1.00 89.81 121 ILE A CA 1
ATOM 907 C C . ILE A 1 121 ? -1.444 -19.739 -2.412 1.00 89.81 121 ILE A C 1
ATOM 909 O O . ILE A 1 121 ? -0.880 -19.110 -3.310 1.00 89.81 121 ILE A O 1
ATOM 913 N N . ILE A 1 122 ? -1.563 -21.071 -2.447 1.00 92.62 122 ILE A N 1
ATOM 914 C CA . ILE A 1 122 ? -1.030 -21.891 -3.550 1.00 92.62 122 ILE A CA 1
ATOM 915 C C . ILE A 1 122 ? -1.713 -21.541 -4.877 1.00 92.62 122 ILE A C 1
ATOM 917 O O . ILE A 1 122 ? -1.044 -21.434 -5.907 1.00 92.62 122 ILE A O 1
ATOM 921 N N . GLY A 1 123 ? -3.028 -21.324 -4.862 1.00 93.81 123 GLY A N 1
ATOM 922 C CA . GLY A 1 123 ? -3.791 -20.900 -6.032 1.00 93.81 123 GLY A CA 1
ATOM 923 C C . GLY A 1 123 ? -3.310 -19.551 -6.564 1.00 93.81 123 GLY A C 1
ATOM 924 O O . GLY A 1 123 ? -3.029 -19.431 -7.755 1.00 93.81 123 GLY A O 1
ATOM 925 N N . GLY A 1 124 ? -3.126 -18.563 -5.684 1.00 86.25 124 GLY A N 1
ATOM 926 C CA . GLY A 1 124 ? -2.585 -17.252 -6.047 1.00 86.25 124 GLY A CA 1
ATOM 927 C C . GLY A 1 124 ? -1.181 -17.334 -6.653 1.00 86.25 124 GLY A C 1
ATOM 928 O O . GLY A 1 124 ? -0.937 -16.758 -7.712 1.00 86.25 124 GLY A O 1
ATOM 929 N N . LEU A 1 125 ? -0.280 -18.111 -6.040 1.00 89.88 125 LEU A N 1
ATOM 930 C CA . LEU A 1 125 ? 1.066 -18.368 -6.572 1.00 89.88 125 LEU A CA 1
ATOM 931 C C . LEU A 1 125 ? 1.023 -19.032 -7.951 1.00 89.88 125 LEU A C 1
ATOM 933 O O . LEU A 1 125 ? 1.757 -18.629 -8.849 1.00 89.88 125 LEU A O 1
ATOM 937 N N . SER A 1 126 ? 0.138 -20.014 -8.130 1.00 90.25 126 SER A N 1
ATOM 938 C CA . SER A 1 126 ? -0.028 -20.726 -9.400 1.00 90.25 126 SER A CA 1
ATOM 939 C C . SER A 1 126 ? -0.517 -19.788 -10.503 1.00 90.25 126 SER A C 1
ATOM 941 O O . SER A 1 126 ? 0.019 -19.813 -11.606 1.00 90.25 126 SER A O 1
ATOM 943 N N . ILE A 1 127 ? -1.485 -18.913 -10.208 1.00 91.50 127 ILE A N 1
ATOM 944 C CA . ILE A 1 127 ? -1.993 -17.916 -11.162 1.00 91.50 127 ILE A CA 1
ATOM 945 C C . ILE A 1 127 ? -0.884 -16.942 -11.569 1.00 91.50 127 ILE A C 1
ATOM 947 O O . ILE A 1 127 ? -0.699 -16.699 -12.759 1.00 91.50 127 ILE A O 1
ATOM 951 N N . ILE A 1 128 ? -0.119 -16.416 -10.606 1.00 84.88 128 ILE A N 1
ATOM 952 C CA . ILE A 1 128 ? 1.001 -15.509 -10.894 1.00 84.88 128 ILE A CA 1
ATOM 953 C C . ILE A 1 128 ? 2.060 -16.219 -11.747 1.00 84.88 128 ILE A C 1
ATOM 955 O O . ILE A 1 128 ? 2.523 -15.652 -12.733 1.00 84.88 128 ILE A O 1
ATOM 959 N N . TYR A 1 129 ? 2.398 -17.469 -11.419 1.00 87.50 129 TYR A N 1
ATOM 960 C CA . TYR A 1 129 ? 3.336 -18.278 -12.199 1.00 87.50 129 TYR A CA 1
ATOM 961 C C . TYR A 1 129 ? 2.861 -18.478 -13.646 1.00 87.50 129 TYR A C 1
ATOM 963 O O . TYR A 1 129 ? 3.629 -18.254 -14.578 1.00 87.50 129 TYR A O 1
ATOM 971 N N . PHE A 1 130 ? 1.585 -18.820 -13.847 1.00 90.50 130 PHE A N 1
ATOM 972 C CA . PHE A 1 130 ? 0.995 -18.957 -15.181 1.00 90.50 130 PHE A CA 1
ATOM 973 C C . PHE A 1 130 ? 1.004 -17.639 -15.961 1.00 90.50 130 PHE A C 1
ATOM 975 O O . PHE A 1 130 ? 1.355 -17.632 -17.136 1.00 90.50 130 PHE A O 1
ATOM 982 N N . ILE A 1 131 ? 0.658 -16.520 -15.323 1.00 84.94 131 ILE A N 1
ATOM 983 C CA . ILE A 1 131 ? 0.696 -15.197 -15.959 1.00 84.94 131 ILE A CA 1
ATOM 984 C C . ILE A 1 131 ? 2.112 -14.880 -16.439 1.00 84.94 131 ILE A C 1
ATOM 986 O O . ILE A 1 131 ? 2.284 -14.492 -17.588 1.00 84.94 131 ILE A O 1
ATOM 990 N N . VAL A 1 132 ? 3.128 -15.094 -15.599 1.00 83.50 132 VAL A N 1
ATOM 991 C CA . VAL A 1 132 ? 4.528 -14.851 -15.977 1.00 83.50 132 VAL A CA 1
ATOM 992 C C . VAL A 1 132 ? 4.951 -15.733 -17.151 1.00 83.50 132 VAL A C 1
ATOM 994 O O . VAL A 1 132 ? 5.640 -15.253 -18.037 1.00 83.50 132 VAL A O 1
ATOM 997 N N . LEU A 1 133 ? 4.514 -16.992 -17.188 1.00 85.44 133 LEU A N 1
ATOM 998 C CA . LEU A 1 133 ? 4.923 -17.949 -18.218 1.00 85.44 133 LEU A CA 1
ATOM 999 C C . LEU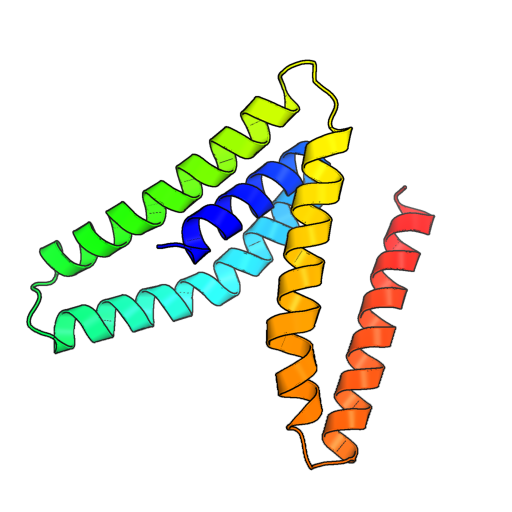 A 1 133 ? 4.283 -17.683 -19.594 1.00 85.44 133 LEU A C 1
ATOM 1001 O O . LEU A 1 133 ? 4.860 -18.054 -20.610 1.00 85.44 133 LEU A O 1
ATOM 1005 N N . TYR A 1 134 ? 3.096 -17.067 -19.633 1.00 77.62 134 TYR A N 1
ATOM 1006 C CA . TYR A 1 134 ? 2.352 -16.806 -20.876 1.00 77.62 134 TYR A CA 1
ATOM 1007 C C . TYR A 1 134 ? 2.400 -15.346 -21.357 1.00 77.62 134 TYR A C 1
ATOM 1009 O O . TYR A 1 134 ? 2.134 -15.098 -22.532 1.00 77.62 134 TYR A O 1
ATOM 1017 N N . ILE A 1 135 ? 2.669 -14.383 -20.469 1.00 71.50 135 ILE A N 1
ATOM 1018 C CA . ILE A 1 135 ? 2.681 -12.939 -20.780 1.00 71.50 135 ILE A CA 1
ATOM 1019 C C . ILE A 1 135 ? 4.095 -12.334 -20.693 1.00 71.50 135 ILE A C 1
ATOM 1021 O O . ILE A 1 135 ? 4.323 -11.278 -21.284 1.00 71.50 135 ILE A O 1
ATOM 1025 N N . GLY A 1 136 ? 5.024 -12.964 -19.963 1.00 45.81 136 GLY A N 1
ATOM 1026 C CA . GLY A 1 136 ? 6.432 -12.551 -19.859 1.00 45.81 136 GLY A CA 1
ATOM 1027 C C . GLY A 1 136 ? 7.313 -13.202 -20.913 1.00 45.81 136 GLY A C 1
ATOM 1028 O O . GLY A 1 136 ? 8.292 -12.534 -21.313 1.00 45.81 136 GLY A O 1
#